Protein AF-A0A2V9HWL9-F1 (afdb_monomer_lite)

pLDDT: mean 82.07, std 19.14, range [41.16, 98.31]

Structure (mmCIF, N/CA/C/O backbone):
data_AF-A0A2V9HWL9-F1
#
_entry.id   AF-A0A2V9HWL9-F1
#
loop_
_atom_site.group_PDB
_atom_site.id
_atom_site.type_symbol
_atom_site.label_atom_id
_atom_site.label_alt_id
_atom_site.label_comp_id
_atom_site.label_asym_id
_atom_site.label_entity_id
_atom_site.label_seq_id
_atom_site.pdbx_PDB_ins_code
_atom_site.Cartn_x
_atom_site.Cartn_y
_atom_site.Cartn_z
_atom_site.occupancy
_atom_site.B_iso_or_equiv
_atom_site.auth_seq_id
_atom_site.auth_comp_id
_atom_site.auth_asym_id
_atom_site.auth_atom_id
_atom_site.pdbx_PDB_model_num
ATOM 1 N N . MET A 1 1 ? -51.852 -55.877 -76.125 1.00 41.16 1 MET A N 1
ATOM 2 C CA . MET A 1 1 ? -50.555 -55.723 -76.832 1.00 41.16 1 MET A CA 1
ATOM 3 C C . MET A 1 1 ? -49.649 -54.773 -76.054 1.00 41.16 1 MET A C 1
ATOM 5 O O . MET A 1 1 ? -50.138 -54.066 -75.185 1.00 41.16 1 MET A O 1
ATOM 9 N N . VAL A 1 2 ? -48.338 -54.823 -76.304 1.00 50.97 2 VAL A N 1
ATOM 10 C CA . VAL A 1 2 ? -47.277 -54.254 -75.446 1.00 50.97 2 VAL A CA 1
ATOM 11 C C . VAL A 1 2 ? -46.822 -52.860 -75.900 1.00 50.97 2 VAL A C 1
ATOM 13 O O . VAL A 1 2 ? -46.616 -52.673 -77.095 1.00 50.97 2 VAL A O 1
ATOM 16 N N . LYS A 1 3 ? -46.582 -51.952 -74.933 1.00 47.06 3 LYS A N 1
ATOM 17 C CA . LYS A 1 3 ? -45.489 -50.938 -74.809 1.00 47.06 3 LYS A CA 1
ATOM 18 C C . LYS A 1 3 ? -45.921 -49.930 -73.724 1.00 47.06 3 LYS A C 1
ATOM 20 O O . LYS A 1 3 ? -46.970 -49.325 -73.867 1.00 47.06 3 LYS A O 1
ATOM 25 N N . ARG A 1 4 ? -45.298 -49.815 -72.542 1.00 66.00 4 ARG A N 1
ATOM 26 C CA . ARG A 1 4 ? -43.910 -49.402 -72.217 1.00 66.00 4 ARG A CA 1
ATOM 27 C C . ARG A 1 4 ? -43.494 -48.061 -72.842 1.00 66.00 4 ARG A C 1
ATOM 29 O O . ARG A 1 4 ? -42.699 -48.047 -73.772 1.00 66.00 4 ARG A O 1
ATOM 36 N N . ILE A 1 5 ? -43.990 -46.975 -72.244 1.00 57.91 5 ILE A N 1
ATOM 37 C CA . ILE A 1 5 ? -43.344 -45.659 -72.074 1.00 57.91 5 ILE A CA 1
ATOM 38 C C . ILE A 1 5 ? -43.726 -45.198 -70.639 1.00 57.91 5 ILE A C 1
ATOM 40 O O . ILE A 1 5 ? -44.846 -45.461 -70.217 1.00 57.91 5 ILE A O 1
ATOM 44 N N . GLY A 1 6 ? -42.870 -44.586 -69.810 1.00 48.38 6 GLY A N 1
ATOM 45 C CA . GLY A 1 6 ? -41.439 -44.356 -70.031 1.00 48.38 6 GLY A CA 1
ATOM 46 C C . GLY A 1 6 ? -40.679 -43.540 -68.972 1.00 48.38 6 GLY A C 1
ATOM 47 O O . GLY A 1 6 ? -39.908 -42.688 -69.375 1.00 48.38 6 GLY A O 1
ATOM 48 N N . TRP A 1 7 ? -40.826 -43.809 -67.662 1.00 54.97 7 TRP A N 1
ATOM 49 C CA . TRP A 1 7 ? -39.701 -43.701 -66.699 1.00 54.97 7 TRP A CA 1
ATOM 50 C C . TRP A 1 7 ? -38.892 -42.369 -66.618 1.00 54.97 7 TRP A C 1
ATOM 52 O O . TRP A 1 7 ? -37.709 -42.405 -66.292 1.00 54.97 7 TRP A O 1
ATOM 62 N N . ILE A 1 8 ? -39.483 -41.183 -66.842 1.00 53.03 8 ILE A N 1
ATOM 63 C CA . ILE A 1 8 ? -38.777 -39.887 -66.670 1.00 53.03 8 ILE A CA 1
ATOM 64 C C . ILE A 1 8 ? -39.676 -38.820 -66.010 1.00 53.03 8 ILE A C 1
ATOM 66 O O . ILE A 1 8 ? -40.260 -37.988 -66.696 1.00 53.03 8 ILE A O 1
ATOM 70 N N . ALA A 1 9 ? -39.787 -38.829 -64.674 1.00 48.28 9 ALA A N 1
ATOM 71 C CA . ALA A 1 9 ? -40.398 -37.719 -63.908 1.00 48.28 9 ALA A CA 1
ATOM 72 C C . ALA A 1 9 ? -39.997 -37.631 -62.412 1.00 48.28 9 ALA A C 1
ATOM 74 O O . ALA A 1 9 ? -40.550 -36.812 -61.686 1.00 48.28 9 ALA A O 1
ATOM 75 N N . ALA A 1 10 ? -39.065 -38.459 -61.919 1.00 49.41 10 ALA A N 1
ATOM 76 C CA . ALA A 1 10 ? -38.833 -38.636 -60.473 1.00 49.41 10 ALA A CA 1
ATOM 77 C C . ALA A 1 10 ? -37.469 -38.131 -59.947 1.00 49.41 10 ALA A C 1
ATOM 79 O O . ALA A 1 10 ? -37.155 -38.355 -58.783 1.00 49.41 10 ALA A O 1
ATOM 80 N N . ALA A 1 11 ? -36.640 -37.487 -60.780 1.00 49.38 11 ALA A N 1
ATOM 81 C CA . ALA A 1 11 ? -35.199 -37.341 -60.512 1.00 49.38 11 ALA A CA 1
ATOM 82 C C . ALA A 1 11 ? -34.635 -35.903 -60.604 1.00 49.38 11 ALA A C 1
ATOM 84 O O . ALA A 1 11 ? -33.447 -35.740 -60.865 1.00 49.38 11 ALA A O 1
ATOM 85 N N . VAL A 1 12 ? -35.457 -34.857 -60.423 1.00 48.25 12 VAL A N 1
ATOM 86 C CA . VAL A 1 12 ? -34.994 -33.449 -60.551 1.00 48.25 12 VAL A CA 1
ATOM 87 C C . VAL A 1 12 ? -35.329 -32.556 -59.340 1.00 48.25 12 VAL A C 1
ATOM 89 O O . VAL A 1 12 ? -34.658 -31.553 -59.127 1.00 48.25 12 VAL A O 1
ATOM 92 N N . ILE A 1 13 ? -36.307 -32.911 -58.495 1.00 48.91 13 ILE A N 1
ATOM 93 C CA . ILE A 1 13 ? -36.818 -32.007 -57.435 1.00 48.91 13 ILE A CA 1
ATOM 94 C C . ILE A 1 13 ? -36.212 -32.293 -56.038 1.00 48.91 13 ILE A C 1
ATOM 96 O O . ILE A 1 13 ? -36.382 -31.508 -55.111 1.00 48.91 13 ILE A O 1
ATOM 100 N N . THR A 1 14 ? -35.431 -33.365 -55.865 1.00 46.12 14 THR A N 1
ATOM 101 C CA . THR A 1 14 ? -34.858 -33.763 -54.558 1.00 46.12 14 THR A CA 1
ATOM 102 C C . THR A 1 14 ? -33.382 -33.392 -54.345 1.00 46.12 14 THR A C 1
ATOM 104 O O . THR A 1 14 ? -32.836 -33.707 -53.291 1.00 46.12 14 THR A O 1
ATOM 107 N N . SER A 1 15 ? -32.734 -32.698 -55.291 1.00 46.53 15 SER A N 1
ATOM 108 C CA . SER A 1 15 ? -31.275 -32.445 -55.264 1.00 46.53 15 SER A CA 1
ATOM 109 C C . SER A 1 15 ? -30.852 -30.984 -55.042 1.00 46.53 15 SER A C 1
ATOM 111 O O . SER A 1 15 ? -29.694 -30.648 -55.275 1.00 46.53 15 SER A O 1
ATOM 113 N N . THR A 1 16 ? -31.742 -30.104 -54.567 1.00 46.56 16 THR A N 1
ATOM 114 C CA . THR A 1 16 ? -31.392 -28.704 -54.226 1.00 46.56 16 THR A CA 1
ATOM 115 C C . THR A 1 16 ? -31.553 -28.348 -52.745 1.00 46.56 16 THR A C 1
ATOM 117 O O . THR A 1 16 ? -30.876 -27.436 -52.277 1.00 46.56 16 THR A O 1
ATOM 120 N N . LEU A 1 17 ? -32.366 -29.078 -51.967 1.00 47.41 17 LEU A N 1
ATOM 121 C CA . LEU A 1 17 ? -32.589 -28.762 -50.544 1.00 47.41 17 LEU A CA 1
ATOM 122 C C . LEU A 1 17 ? -31.534 -29.340 -49.581 1.00 47.41 17 LEU A C 1
ATOM 124 O O . LEU A 1 17 ? -31.353 -28.810 -48.489 1.00 47.41 17 LEU A O 1
ATOM 128 N N . ALA A 1 18 ? -30.815 -30.399 -49.968 1.00 48.62 18 ALA A N 1
ATOM 129 C CA . ALA A 1 18 ? -29.835 -31.055 -49.093 1.00 48.62 18 ALA A CA 1
ATOM 130 C C . ALA A 1 18 ? -28.492 -30.301 -48.980 1.00 48.62 18 ALA A C 1
ATOM 132 O O . ALA A 1 18 ? -27.782 -30.455 -47.990 1.00 48.62 18 ALA A O 1
ATOM 133 N N . ALA A 1 19 ? -28.143 -29.470 -49.970 1.00 48.09 19 ALA A N 1
ATOM 134 C CA . ALA A 1 19 ? -26.859 -28.763 -50.008 1.00 48.09 19 ALA A CA 1
ATOM 135 C C . ALA A 1 19 ? -26.808 -27.518 -49.098 1.00 48.09 19 ALA A C 1
ATOM 137 O O . ALA A 1 19 ? -25.735 -27.135 -48.639 1.00 48.09 19 ALA A O 1
ATOM 138 N N . PHE A 1 20 ? -27.956 -26.897 -48.801 1.00 49.22 20 PHE A N 1
ATOM 139 C CA . PHE A 1 20 ? -28.003 -25.657 -48.015 1.00 49.22 20 PHE A CA 1
ATOM 140 C C . PHE A 1 20 ? -27.986 -25.865 -46.493 1.00 49.22 20 PHE A C 1
ATOM 142 O O . PHE A 1 20 ? -27.597 -24.947 -45.774 1.00 49.22 20 PHE A O 1
ATOM 149 N N . LEU A 1 21 ? -28.330 -27.056 -45.979 1.00 48.72 21 LEU A N 1
ATOM 150 C CA . LEU A 1 21 ? -28.322 -27.308 -44.528 1.00 48.72 21 LEU A CA 1
ATOM 151 C C . LEU A 1 21 ? -26.929 -27.560 -43.922 1.00 48.72 21 LEU A C 1
ATOM 153 O O . LEU A 1 21 ? -26.799 -27.524 -42.702 1.00 48.72 21 LEU A O 1
ATOM 157 N N . PHE A 1 22 ? -25.886 -27.775 -44.733 1.00 47.69 22 PHE A N 1
ATOM 158 C CA . PHE A 1 22 ? -24.525 -28.013 -44.228 1.00 47.69 22 PHE A CA 1
ATOM 159 C C . PHE A 1 22 ? -23.611 -26.776 -44.229 1.00 47.69 22 PHE A C 1
ATOM 161 O O . PHE A 1 22 ? -22.605 -26.778 -43.522 1.00 47.69 22 PHE A O 1
ATOM 168 N N . LEU A 1 23 ? -23.960 -25.689 -44.933 1.00 49.94 23 LEU A N 1
ATOM 169 C CA . LEU A 1 23 ? -23.121 -24.478 -44.970 1.00 49.94 23 LEU A CA 1
ATOM 170 C C . LEU A 1 23 ? -23.252 -23.567 -43.733 1.00 49.94 23 LEU A C 1
ATOM 172 O O . LEU A 1 23 ? -22.433 -22.669 -43.556 1.00 49.94 23 LEU A O 1
ATOM 176 N N . ALA A 1 24 ? -24.243 -23.790 -42.863 1.00 51.84 24 ALA A N 1
ATOM 177 C CA . ALA A 1 24 ? -24.460 -22.972 -41.663 1.00 51.84 24 ALA A CA 1
ATOM 178 C C . ALA A 1 24 ? -23.685 -23.456 -40.417 1.00 51.84 24 ALA A C 1
ATOM 180 O O . ALA A 1 24 ? -23.522 -22.697 -39.465 1.00 51.84 24 ALA A O 1
ATOM 181 N N . ALA A 1 25 ? -23.184 -24.698 -40.410 1.00 52.03 25 ALA A N 1
ATOM 182 C CA . ALA A 1 25 ? -22.537 -25.303 -39.238 1.00 52.03 25 ALA A CA 1
ATOM 183 C C . ALA A 1 25 ? -21.033 -24.972 -39.096 1.00 52.03 25 ALA A C 1
ATOM 185 O O . ALA A 1 25 ? -20.429 -25.280 -38.073 1.00 52.03 25 ALA A O 1
ATOM 186 N N . GLY A 1 26 ? -20.412 -24.357 -40.111 1.00 50.19 26 GLY A N 1
ATOM 187 C CA . GLY A 1 26 ? -18.958 -24.140 -40.161 1.00 50.19 26 GLY A CA 1
ATOM 188 C C . GLY A 1 26 ? -18.429 -22.889 -39.446 1.00 50.19 26 GLY A C 1
ATOM 189 O O . GLY A 1 26 ? -17.216 -22.735 -39.344 1.00 50.19 26 GLY A O 1
ATOM 190 N N . LEU A 1 27 ? -19.296 -21.984 -38.975 1.00 53.88 27 LEU A N 1
ATOM 191 C CA . LEU A 1 27 ? -18.887 -20.660 -38.466 1.00 53.88 27 LEU A CA 1
ATOM 192 C C . LEU A 1 27 ? -18.857 -20.537 -36.932 1.00 53.88 27 LEU A C 1
ATOM 194 O O . LEU A 1 27 ? -18.285 -19.585 -36.405 1.00 53.88 27 LEU A O 1
ATOM 198 N N . THR A 1 28 ? -19.395 -21.504 -36.188 1.00 58.78 28 THR A N 1
ATOM 199 C CA . THR A 1 28 ? -19.353 -21.529 -34.714 1.00 58.78 28 THR A CA 1
ATOM 200 C C . THR A 1 28 ? -18.159 -22.345 -34.209 1.00 58.78 28 THR A C 1
ATOM 202 O O . THR A 1 28 ? -18.340 -23.356 -33.533 1.00 58.78 28 THR A O 1
ATOM 205 N N . GLY A 1 29 ? -16.936 -21.955 -34.594 1.00 56.22 29 GLY A N 1
ATOM 206 C CA . GLY A 1 29 ? -15.754 -22.823 -34.448 1.00 56.22 29 GLY A CA 1
ATOM 207 C C . GLY A 1 29 ? -14.419 -22.163 -34.096 1.00 56.22 29 GLY A C 1
ATOM 208 O O . GLY A 1 29 ? -13.459 -22.881 -33.835 1.00 56.22 29 GLY A O 1
ATOM 209 N N . GLN A 1 30 ? -14.327 -20.832 -34.030 1.00 56.53 30 GLN A N 1
ATOM 210 C CA . GLN A 1 30 ? -13.149 -20.158 -33.470 1.00 56.53 30 GLN A CA 1
ATOM 211 C C . GLN A 1 30 ? -13.480 -19.615 -32.082 1.00 56.53 30 GLN A C 1
ATOM 213 O O . GLN A 1 30 ? -13.753 -18.430 -31.899 1.00 56.53 30 GLN A O 1
ATOM 218 N N . GLN A 1 31 ? -13.409 -20.499 -31.082 1.00 59.69 31 GLN A N 1
ATOM 219 C CA . GLN A 1 31 ? -13.057 -20.048 -29.739 1.00 59.69 31 GLN A CA 1
ATOM 220 C C . GLN A 1 31 ? -11.702 -19.353 -29.860 1.00 59.69 31 GLN A C 1
ATOM 222 O O . GLN A 1 31 ? -10.688 -20.004 -30.114 1.00 59.69 31 GLN A O 1
ATOM 227 N N . ALA A 1 32 ? -11.689 -18.027 -29.722 1.00 53.97 32 ALA A N 1
ATOM 228 C CA . ALA A 1 32 ? -10.449 -17.300 -29.533 1.00 53.97 32 ALA A CA 1
ATOM 229 C C . ALA A 1 32 ? -9.793 -17.875 -28.276 1.00 53.97 32 ALA A C 1
ATOM 231 O O . ALA A 1 32 ? -10.314 -17.709 -27.172 1.00 53.97 32 ALA A O 1
ATOM 232 N N . ALA A 1 33 ? -8.694 -18.609 -28.452 1.00 55.12 33 ALA A N 1
ATOM 233 C CA . ALA A 1 33 ? -7.902 -19.066 -27.328 1.00 55.12 33 ALA A CA 1
ATOM 234 C C . ALA A 1 33 ? -7.482 -17.817 -26.550 1.00 55.12 33 ALA A C 1
ATOM 236 O O . ALA A 1 33 ? -6.789 -16.959 -27.104 1.00 55.12 33 ALA A O 1
ATOM 237 N N . SER A 1 34 ? -7.931 -17.694 -25.295 1.00 54.59 34 SER A N 1
ATOM 238 C CA . SER A 1 34 ? -7.447 -16.636 -24.411 1.00 54.59 34 SER A CA 1
ATOM 239 C C . SER A 1 34 ? -5.922 -16.649 -24.464 1.00 54.59 34 SER A C 1
ATOM 241 O O . SER A 1 34 ? -5.355 -17.736 -24.302 1.00 54.59 34 SER A O 1
ATOM 243 N N . PRO A 1 35 ? -5.253 -15.501 -24.689 1.00 58.69 35 PRO A N 1
ATOM 244 C CA . PRO A 1 35 ? -3.804 -15.435 -24.641 1.00 58.69 35 PRO A CA 1
ATOM 245 C C . PRO A 1 35 ? -3.344 -16.010 -23.305 1.00 58.69 35 PRO A C 1
ATOM 247 O O . PRO A 1 35 ? -3.585 -15.423 -22.249 1.00 58.69 35 PRO A O 1
ATOM 250 N N . GLN A 1 36 ? -2.756 -17.205 -23.338 1.00 51.97 36 GLN A N 1
ATOM 251 C CA . GLN A 1 36 ? -2.212 -17.810 -22.136 1.00 51.97 36 GLN A CA 1
ATOM 252 C C . GLN A 1 36 ? -1.029 -16.941 -21.738 1.00 51.97 36 GLN A C 1
ATOM 254 O O . GLN A 1 36 ? -0.037 -16.883 -22.467 1.00 51.97 36 GLN A O 1
ATOM 259 N N . ALA A 1 37 ? -1.165 -16.231 -20.615 1.00 57.62 37 ALA A N 1
ATOM 260 C CA . ALA A 1 37 ? -0.069 -15.461 -20.053 1.00 57.62 37 ALA A CA 1
ATOM 261 C C . ALA A 1 37 ? 1.159 -16.386 -19.963 1.00 57.62 37 ALA A C 1
ATOM 263 O O . ALA A 1 37 ? 1.017 -17.525 -19.496 1.00 57.62 37 ALA A O 1
ATOM 264 N N . PRO A 1 38 ? 2.331 -15.961 -20.469 1.00 55.72 38 PRO A N 1
ATOM 265 C CA . PRO A 1 38 ? 3.502 -16.822 -20.506 1.00 55.72 38 PRO A CA 1
ATOM 266 C C . PRO A 1 38 ? 3.806 -17.316 -19.094 1.00 55.72 38 PRO A C 1
ATOM 268 O O . PRO A 1 38 ? 3.708 -16.550 -18.134 1.00 55.72 38 PRO A O 1
ATOM 271 N N . LYS A 1 39 ? 4.165 -18.600 -18.971 1.00 58.12 39 LYS A N 1
ATOM 272 C CA . LYS A 1 39 ? 4.569 -19.196 -17.693 1.00 58.12 39 LYS A CA 1
ATOM 273 C C . LYS A 1 39 ? 5.732 -18.394 -17.113 1.00 58.12 39 LYS A C 1
ATOM 275 O O . LYS A 1 39 ? 6.865 -18.583 -17.535 1.00 58.12 39 LYS A O 1
ATOM 280 N N . GLN A 1 40 ? 5.398 -17.532 -16.157 1.00 61.41 40 GLN A N 1
ATOM 281 C CA . GLN A 1 40 ? 6.291 -16.857 -15.229 1.00 61.41 40 GLN A CA 1
ATOM 282 C C . GLN A 1 40 ? 7.515 -16.185 -15.878 1.00 61.41 40 GLN A C 1
ATOM 284 O O . GLN A 1 40 ? 8.602 -16.749 -15.970 1.00 61.41 40 GLN A O 1
ATOM 289 N N . MET A 1 41 ? 7.338 -14.923 -16.280 1.00 69.44 41 MET A N 1
ATOM 290 C CA . MET A 1 41 ? 8.391 -14.107 -16.904 1.00 69.44 41 MET A CA 1
ATOM 291 C C . MET A 1 41 ? 9.575 -13.791 -15.963 1.00 69.44 41 MET A C 1
ATOM 293 O O . MET A 1 41 ? 10.653 -13.442 -16.439 1.00 69.44 41 MET A O 1
ATOM 297 N N . VAL A 1 42 ? 9.397 -13.943 -14.645 1.00 69.94 42 VAL A N 1
ATOM 298 C CA . VAL A 1 42 ? 10.444 -13.800 -13.620 1.00 69.94 42 VAL A CA 1
ATOM 299 C C . VAL A 1 42 ? 10.485 -15.077 -12.769 1.00 69.94 42 VAL A C 1
ATOM 301 O O . VAL A 1 42 ? 9.507 -15.336 -12.067 1.00 69.94 42 VAL A O 1
ATOM 304 N N . PRO A 1 43 ? 11.567 -15.883 -12.809 1.00 75.38 43 PRO A N 1
ATOM 305 C CA . PRO A 1 43 ? 11.674 -17.115 -12.024 1.00 75.38 43 PRO A CA 1
ATOM 306 C C . PRO A 1 43 ? 11.443 -16.900 -10.524 1.00 75.38 43 PRO A C 1
ATOM 308 O O . PRO A 1 43 ? 11.805 -15.851 -9.986 1.00 75.38 43 PRO A O 1
ATOM 311 N N . ASP A 1 44 ? 10.884 -17.908 -9.851 1.00 75.12 44 ASP A N 1
ATOM 312 C CA . ASP A 1 44 ? 10.701 -17.889 -8.398 1.00 75.12 44 ASP A CA 1
ATOM 313 C C . ASP A 1 44 ? 12.024 -17.632 -7.672 1.00 75.12 44 ASP A C 1
ATOM 315 O O . ASP A 1 44 ? 13.089 -18.099 -8.083 1.00 75.12 44 ASP A O 1
ATOM 319 N N . ASN A 1 45 ? 11.951 -16.924 -6.544 1.00 73.19 45 ASN A N 1
ATOM 320 C CA . ASN A 1 45 ? 13.089 -16.810 -5.643 1.00 73.19 45 ASN A CA 1
ATOM 321 C C . ASN A 1 45 ? 13.326 -18.181 -4.978 1.00 73.19 45 ASN A C 1
ATOM 323 O O . ASN A 1 4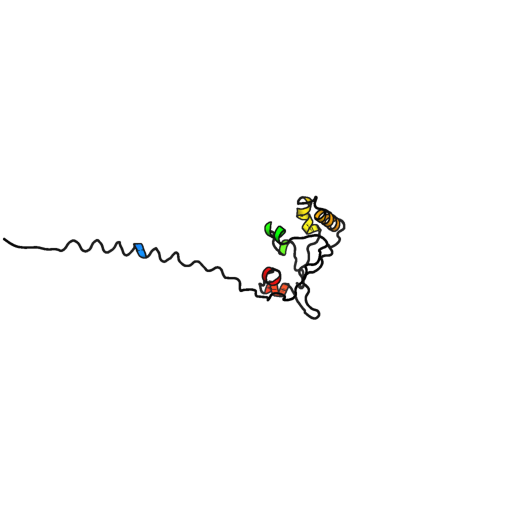5 ? 12.477 -18.602 -4.193 1.00 73.19 45 ASN A O 1
ATOM 327 N N . PRO A 1 46 ? 14.456 -18.871 -5.229 1.00 75.50 46 PRO A N 1
ATOM 328 C CA . PRO A 1 46 ? 14.698 -20.214 -4.696 1.00 75.50 46 PRO A CA 1
ATOM 329 C C . PRO A 1 46 ? 15.033 -20.218 -3.197 1.00 75.50 46 PRO A C 1
ATOM 331 O O . PRO A 1 46 ? 15.229 -21.276 -2.607 1.00 75.50 46 PRO A O 1
ATOM 334 N N . SER A 1 47 ? 15.158 -19.041 -2.583 1.00 76.00 47 SER A N 1
ATOM 335 C CA . SER A 1 47 ? 15.408 -18.898 -1.152 1.00 76.00 47 SER A CA 1
ATOM 336 C C . SER A 1 47 ? 14.094 -18.996 -0.377 1.00 76.00 47 SER A C 1
ATOM 338 O O . SER A 1 47 ? 13.190 -18.187 -0.593 1.00 76.00 47 SER A O 1
ATOM 340 N N . GLU A 1 48 ? 14.002 -19.930 0.567 1.00 74.75 48 GLU A N 1
ATOM 341 C CA . GLU A 1 48 ? 12.883 -19.970 1.509 1.00 74.75 48 GLU A CA 1
ATOM 342 C C . GLU A 1 48 ? 12.955 -18.779 2.477 1.00 74.75 48 GLU A C 1
ATOM 344 O O . GLU A 1 48 ? 13.940 -18.602 3.195 1.00 74.75 48 GLU A O 1
ATOM 349 N N . HIS A 1 49 ? 11.893 -17.968 2.521 1.00 74.00 49 HIS A N 1
ATOM 350 C CA . HIS A 1 49 ? 11.766 -16.844 3.452 1.00 74.00 49 HIS A CA 1
ATOM 351 C C . HIS A 1 49 ? 10.522 -17.013 4.318 1.00 74.00 49 HIS A C 1
ATOM 353 O O . HIS A 1 49 ? 9.397 -16.904 3.827 1.00 74.00 49 HIS A O 1
ATOM 359 N N . THR A 1 50 ? 10.705 -17.206 5.624 1.00 82.56 50 THR A N 1
ATOM 360 C CA . THR A 1 50 ? 9.594 -17.132 6.581 1.00 82.56 50 THR A CA 1
ATOM 361 C C . THR A 1 50 ? 9.021 -15.708 6.584 1.00 82.56 50 THR A C 1
ATOM 363 O O . THR A 1 50 ? 9.776 -14.764 6.835 1.00 82.56 50 THR A O 1
ATOM 366 N N . PRO A 1 51 ? 7.709 -15.505 6.344 1.00 84.12 51 PRO A N 1
ATOM 367 C CA . PRO A 1 51 ? 7.123 -14.169 6.327 1.00 84.12 51 PRO A CA 1
ATOM 368 C C . PRO A 1 51 ? 7.329 -13.437 7.667 1.00 84.12 51 PRO A C 1
ATOM 370 O O . PRO A 1 51 ? 6.973 -13.982 8.716 1.00 84.12 51 PRO A O 1
ATOM 373 N N . PRO A 1 52 ? 7.868 -12.203 7.673 1.00 90.88 52 PRO A N 1
ATOM 374 C CA . PRO A 1 52 ? 8.101 -11.467 8.908 1.00 90.88 52 PRO A CA 1
ATOM 375 C C . PRO A 1 52 ? 6.782 -11.041 9.564 1.00 90.88 52 PRO A C 1
ATOM 377 O O . PRO A 1 52 ? 5.835 -10.621 8.891 1.00 90.88 52 PRO A O 1
ATOM 380 N N . ALA A 1 53 ? 6.740 -11.091 10.896 1.00 93.56 53 ALA A N 1
ATOM 381 C CA . ALA A 1 53 ? 5.595 -10.635 11.677 1.00 93.56 53 ALA A CA 1
ATOM 382 C C . ALA A 1 53 ? 5.393 -9.117 11.517 1.00 93.56 53 ALA A C 1
ATOM 384 O O . ALA A 1 53 ? 6.219 -8.317 11.951 1.00 93.56 53 ALA A O 1
ATOM 385 N N . GLN A 1 54 ? 4.287 -8.712 10.892 1.00 96.38 54 GLN A N 1
ATOM 386 C CA . GLN A 1 54 ? 4.004 -7.302 10.616 1.00 96.38 54 GLN A CA 1
ATOM 387 C C . GLN A 1 54 ? 3.447 -6.557 11.844 1.00 96.38 54 GLN A C 1
ATOM 389 O O . GLN A 1 54 ? 2.739 -7.162 12.654 1.00 96.38 54 GLN A O 1
ATOM 394 N N . PRO A 1 55 ? 3.663 -5.228 11.969 1.00 96.12 55 PRO A N 1
ATOM 395 C CA . PRO A 1 55 ? 3.138 -4.438 13.090 1.00 96.12 55 PRO A CA 1
ATOM 396 C C . PRO A 1 55 ? 1.610 -4.468 13.204 1.00 96.12 55 PRO A C 1
ATOM 398 O O . PRO A 1 55 ? 1.070 -4.307 14.303 1.00 96.12 55 PRO A O 1
ATOM 401 N N . ILE A 1 56 ? 0.927 -4.638 12.070 1.00 96.88 56 ILE A N 1
ATOM 402 C CA . ILE A 1 56 ? -0.517 -4.819 11.929 1.00 96.88 56 ILE A CA 1
ATOM 403 C C . ILE A 1 56 ? -0.722 -5.966 10.926 1.00 96.88 56 ILE A C 1
ATOM 405 O O . ILE A 1 56 ? -0.133 -5.918 9.846 1.00 96.88 56 ILE A O 1
ATOM 409 N N . PRO A 1 57 ? -1.540 -6.991 11.224 1.00 95.25 57 PRO A N 1
ATOM 410 C CA . PRO A 1 57 ? -1.842 -8.039 10.256 1.00 95.25 57 PRO A CA 1
ATOM 411 C C . PRO A 1 57 ? -2.661 -7.468 9.091 1.00 95.25 57 PRO A C 1
ATOM 413 O O . PRO A 1 57 ? -3.747 -6.921 9.291 1.00 95.25 57 PRO A O 1
ATOM 416 N N . TYR A 1 58 ? -2.149 -7.627 7.871 1.00 96.06 58 TYR A N 1
ATOM 417 C CA . TYR A 1 58 ? -2.776 -7.170 6.631 1.00 96.06 58 TYR A CA 1
ATOM 418 C C . TYR A 1 58 ? -2.934 -8.334 5.642 1.00 96.06 58 TYR A C 1
ATOM 420 O O . TYR A 1 58 ? -2.156 -9.285 5.657 1.00 96.06 58 TYR A O 1
ATOM 428 N N . SER A 1 59 ? -3.952 -8.274 4.781 1.00 95.75 59 SER A N 1
ATOM 429 C CA . SER A 1 59 ? -4.247 -9.319 3.794 1.00 95.75 59 SER A CA 1
ATOM 430 C C . SER A 1 59 ? -4.610 -8.697 2.450 1.00 95.75 59 SER A C 1
ATOM 432 O O . SER A 1 59 ? -5.733 -8.218 2.285 1.00 95.75 59 SER A O 1
ATOM 434 N N . HIS A 1 60 ? -3.690 -8.746 1.479 1.00 96.25 60 HIS A N 1
ATOM 435 C CA . HIS A 1 60 ? -3.960 -8.336 0.094 1.00 96.25 60 HIS A CA 1
ATOM 436 C C . HIS A 1 60 ? -5.193 -9.070 -0.452 1.00 96.25 60 HIS A C 1
ATOM 438 O O . HIS A 1 60 ? -6.164 -8.427 -0.836 1.00 96.25 60 HIS A O 1
ATOM 444 N N . LYS A 1 61 ? -5.231 -10.407 -0.331 1.00 96.12 61 LYS A N 1
ATOM 445 C CA . LYS A 1 61 ? -6.357 -11.260 -0.759 1.00 96.12 61 LYS A CA 1
ATOM 446 C C . LYS A 1 61 ? -7.727 -10.752 -0.292 1.00 96.12 61 LYS A C 1
ATOM 448 O O . LYS A 1 61 ? -8.675 -10.774 -1.072 1.00 96.12 61 LYS A O 1
ATOM 453 N N . LYS A 1 62 ? -7.854 -10.281 0.957 1.00 97.00 62 LYS A N 1
ATOM 454 C CA . LYS A 1 62 ? -9.138 -9.779 1.474 1.00 97.00 62 LYS A CA 1
ATOM 455 C C . LYS A 1 62 ? -9.515 -8.404 0.912 1.00 97.00 62 LYS A C 1
ATOM 457 O O . LYS A 1 62 ? -10.702 -8.171 0.714 1.00 97.00 62 LYS A O 1
ATOM 462 N N . HIS A 1 63 ? -8.549 -7.532 0.635 1.00 97.25 63 HIS A N 1
ATOM 463 C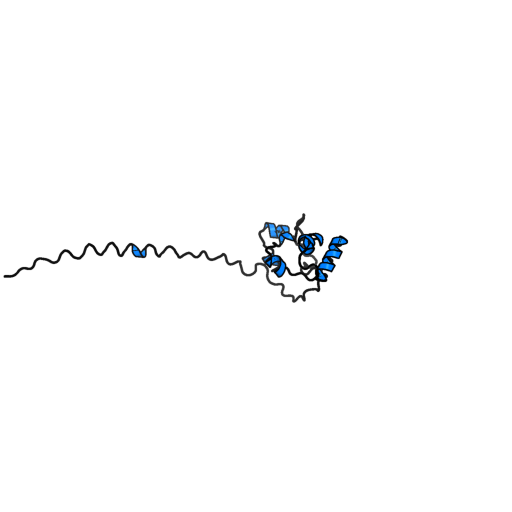 CA . HIS A 1 63 ? -8.802 -6.197 0.081 1.00 97.25 63 HIS A CA 1
ATOM 464 C C . HIS A 1 63 ? -9.063 -6.249 -1.430 1.00 97.25 63 HIS A C 1
ATOM 466 O O . HIS A 1 63 ? -10.053 -5.688 -1.887 1.00 97.25 63 HIS A O 1
ATOM 472 N N . LEU A 1 64 ? -8.277 -7.030 -2.177 1.00 96.88 64 LEU A N 1
ATOM 473 C CA . LEU A 1 64 ? -8.496 -7.276 -3.608 1.00 96.88 64 LEU A CA 1
ATOM 474 C C . LEU A 1 64 ? -9.863 -7.944 -3.863 1.00 96.88 64 LEU A C 1
ATOM 476 O O . LEU A 1 64 ? -10.580 -7.560 -4.780 1.00 96.88 64 LEU A O 1
ATOM 480 N N . SER A 1 65 ? -10.312 -8.861 -2.988 1.00 97.00 65 SER A N 1
ATOM 481 C CA . SER A 1 65 ? -11.660 -9.464 -3.085 1.00 97.00 65 SER A CA 1
ATOM 482 C C . SER A 1 65 ? -12.834 -8.497 -2.851 1.00 97.00 65 SER A C 1
ATOM 484 O O . SER A 1 65 ? -13.986 -8.902 -2.984 1.00 97.00 65 SER A O 1
ATOM 486 N N . LEU A 1 66 ? -12.561 -7.243 -2.470 1.00 96.75 66 LEU A N 1
ATOM 487 C CA . LEU A 1 66 ? -13.553 -6.168 -2.358 1.00 96.75 66 LEU A CA 1
ATOM 488 C C . LEU A 1 66 ? -13.542 -5.231 -3.582 1.00 96.75 66 LEU A C 1
ATOM 490 O O . LEU A 1 66 ? -14.260 -4.236 -3.573 1.00 96.75 66 LEU A O 1
ATOM 494 N N . GLY A 1 67 ? -12.754 -5.543 -4.620 1.00 96.38 67 GLY A N 1
ATOM 495 C CA . GLY A 1 67 ? -12.656 -4.746 -5.848 1.00 96.38 67 GLY A CA 1
ATOM 496 C C . GLY A 1 67 ? -11.689 -3.561 -5.768 1.00 96.38 67 GLY A C 1
ATOM 497 O O . GLY A 1 67 ? -11.856 -2.612 -6.524 1.00 96.38 67 GLY A O 1
ATOM 498 N N . LEU A 1 68 ? -10.718 -3.594 -4.848 1.00 97.19 68 LEU A N 1
ATOM 499 C CA . LEU A 1 68 ? -9.620 -2.621 -4.801 1.00 97.19 68 LEU A CA 1
ATOM 500 C C . LEU A 1 68 ? -8.475 -3.053 -5.724 1.00 97.19 68 LEU A C 1
ATOM 502 O O . LEU A 1 68 ? -8.112 -4.230 -5.738 1.00 97.19 68 LEU A O 1
ATOM 506 N N . ASP A 1 69 ? -7.867 -2.090 -6.412 1.00 96.12 69 ASP A N 1
ATOM 507 C CA . ASP A 1 69 ? -6.683 -2.269 -7.254 1.00 96.12 69 ASP A CA 1
ATOM 508 C C . ASP A 1 69 ? -5.384 -2.022 -6.463 1.00 96.12 69 ASP A C 1
ATOM 510 O O . ASP A 1 69 ? -5.337 -1.243 -5.507 1.00 96.12 69 ASP A O 1
ATOM 514 N N . CYS A 1 70 ? -4.264 -2.581 -6.934 1.00 95.44 70 CYS A N 1
ATOM 515 C CA . CYS A 1 70 ? -2.925 -2.356 -6.365 1.00 95.44 70 CYS A CA 1
ATOM 516 C C . CYS A 1 70 ? -2.580 -0.855 -6.201 1.00 95.44 70 CYS A C 1
ATOM 518 O O . CYS A 1 70 ? -2.003 -0.441 -5.190 1.00 95.44 70 CYS A O 1
ATOM 520 N N . LYS A 1 71 ? -2.991 -0.031 -7.175 1.00 94.19 71 LYS A N 1
ATOM 521 C CA . LYS A 1 71 ? -2.769 1.427 -7.230 1.00 94.19 71 LYS A CA 1
ATOM 522 C C . LYS A 1 71 ? -3.598 2.238 -6.221 1.00 94.19 71 LYS A C 1
ATOM 524 O O . LYS A 1 71 ? -3.269 3.392 -5.957 1.00 94.19 71 LYS A O 1
ATOM 529 N N . ASP A 1 72 ? -4.649 1.661 -5.634 1.00 96.12 72 ASP A N 1
ATOM 530 C CA . ASP A 1 72 ? -5.498 2.375 -4.669 1.00 96.12 72 ASP A CA 1
ATOM 531 C C . ASP A 1 72 ? -4.769 2.604 -3.338 1.00 96.12 72 ASP A C 1
ATOM 533 O O . ASP A 1 72 ? -5.056 3.569 -2.618 1.00 96.12 72 ASP A O 1
ATOM 537 N N . CYS A 1 73 ? -3.795 1.743 -3.029 1.00 96.44 73 CYS A N 1
ATOM 538 C CA . CYS A 1 73 ? -2.952 1.817 -1.839 1.00 96.44 73 CYS A CA 1
ATOM 539 C C . CYS A 1 73 ? -1.487 2.154 -2.153 1.00 96.44 73 CYS A C 1
ATOM 541 O O . CYS A 1 73 ? -0.875 2.900 -1.389 1.00 96.44 73 CYS A O 1
ATOM 543 N N . HIS A 1 74 ? -0.924 1.629 -3.245 1.00 96.06 74 HIS A N 1
ATOM 544 C CA . HIS A 1 74 ? 0.484 1.823 -3.593 1.00 96.06 74 HIS A CA 1
ATOM 545 C C . HIS A 1 74 ? 0.658 2.906 -4.658 1.00 96.06 74 HIS A C 1
ATOM 547 O O . HIS A 1 74 ? 0.131 2.790 -5.761 1.00 96.06 74 HIS A O 1
ATOM 553 N N . ALA A 1 75 ? 1.459 3.929 -4.355 1.00 95.75 75 ALA A N 1
ATOM 554 C CA . ALA A 1 75 ? 1.825 4.969 -5.313 1.00 95.75 75 ALA A CA 1
ATOM 555 C C . ALA A 1 75 ? 3.272 4.796 -5.793 1.00 95.75 75 ALA A C 1
ATOM 557 O O . ALA A 1 75 ? 4.134 4.333 -5.042 1.00 95.75 75 ALA A O 1
ATOM 558 N N . ASN A 1 76 ? 3.544 5.223 -7.027 1.00 96.25 76 ASN A N 1
ATOM 559 C CA . ASN A 1 76 ? 4.891 5.321 -7.583 1.00 96.25 76 ASN A CA 1
ATOM 560 C C . ASN A 1 76 ? 5.259 6.800 -7.806 1.00 96.25 76 ASN A C 1
ATOM 562 O O . ASN A 1 76 ? 5.135 7.292 -8.923 1.00 96.25 76 ASN A O 1
ATOM 566 N N . PRO A 1 77 ? 5.625 7.551 -6.752 1.00 95.44 77 PRO A N 1
ATOM 567 C CA . PRO A 1 77 ? 6.002 8.952 -6.902 1.00 95.44 77 PRO A CA 1
ATOM 568 C C . PRO A 1 77 ? 7.333 9.086 -7.652 1.00 95.44 77 PRO A C 1
ATOM 570 O O . PRO A 1 77 ? 8.198 8.207 -7.570 1.00 95.44 77 PRO A O 1
ATOM 573 N N . GLU A 1 78 ? 7.522 10.216 -8.335 1.00 94.06 78 GLU A N 1
ATOM 574 C CA . GLU A 1 78 ? 8.781 10.548 -9.009 1.00 94.06 78 GLU A CA 1
ATOM 575 C C . GLU A 1 78 ? 9.989 10.450 -8.052 1.00 94.06 78 GLU A C 1
ATOM 577 O O . GLU A 1 78 ? 9.886 10.858 -6.891 1.00 94.06 78 GLU A O 1
ATOM 582 N N . PRO A 1 79 ? 11.142 9.897 -8.490 1.00 94.19 79 PRO A N 1
ATOM 583 C CA . PRO A 1 79 ? 11.503 9.510 -9.863 1.00 94.19 79 PRO A CA 1
ATOM 584 C C . PRO A 1 79 ? 11.048 8.093 -10.285 1.00 94.19 79 PRO A C 1
ATOM 586 O O . PRO A 1 79 ? 11.617 7.497 -11.207 1.00 94.19 79 PRO A O 1
ATOM 589 N N . GLY A 1 80 ? 10.089 7.495 -9.568 1.00 94.75 80 GLY A N 1
ATOM 590 C CA . GLY A 1 80 ? 9.514 6.187 -9.890 1.00 94.75 80 GLY A CA 1
ATOM 591 C C . GLY A 1 80 ? 10.265 4.984 -9.310 1.00 94.75 80 GLY A C 1
ATOM 592 O O . GLY A 1 80 ? 9.889 3.834 -9.537 1.00 94.75 80 GLY A O 1
ATOM 593 N N . LYS A 1 81 ? 11.324 5.205 -8.519 1.00 94.25 81 LYS A N 1
ATOM 594 C CA . LYS A 1 81 ? 12.214 4.121 -8.067 1.00 94.25 81 LYS A CA 1
ATOM 595 C C . LYS A 1 81 ? 11.508 3.058 -7.209 1.00 94.25 81 LYS A C 1
ATOM 597 O O . LYS A 1 81 ? 11.793 1.872 -7.351 1.00 94.25 81 LYS A O 1
ATOM 602 N N . LEU A 1 82 ? 10.585 3.453 -6.333 1.00 92.81 82 LEU A N 1
ATOM 603 C CA . LEU A 1 82 ? 9.949 2.582 -5.335 1.00 92.81 82 LEU A CA 1
ATOM 604 C C . LEU A 1 82 ? 8.420 2.737 -5.349 1.00 92.81 82 LEU A C 1
ATOM 606 O O . LEU A 1 82 ? 7.924 3.845 -5.545 1.00 92.81 82 LEU A O 1
ATOM 610 N N . MET A 1 83 ? 7.683 1.657 -5.070 1.00 94.44 83 MET A N 1
ATOM 611 C CA . MET A 1 83 ? 6.305 1.773 -4.590 1.00 94.44 83 MET A CA 1
ATOM 612 C C . MET A 1 83 ? 6.329 2.172 -3.120 1.00 94.44 83 MET A C 1
ATOM 614 O O . MET A 1 83 ? 7.098 1.620 -2.321 1.00 94.44 83 MET A O 1
ATOM 618 N N . THR A 1 84 ? 5.469 3.113 -2.758 1.00 92.31 84 THR A N 1
ATOM 619 C CA . THR A 1 84 ? 5.233 3.487 -1.366 1.00 92.31 84 THR A CA 1
ATOM 620 C C . THR A 1 84 ? 4.304 2.491 -0.676 1.00 92.31 84 THR A C 1
ATOM 622 O O . THR A 1 84 ? 3.557 1.741 -1.311 1.00 92.31 84 THR A O 1
ATOM 625 N N . PHE A 1 85 ? 4.341 2.486 0.655 1.00 94.75 85 PHE A N 1
ATOM 626 C CA . PHE A 1 85 ? 3.260 1.925 1.460 1.00 94.75 85 PHE A CA 1
ATOM 627 C C . PHE A 1 85 ? 2.211 3.018 1.719 1.00 94.75 85 PHE A C 1
ATOM 629 O O . PHE A 1 85 ? 2.582 4.193 1.781 1.00 94.75 85 PHE A O 1
ATOM 636 N N . PRO A 1 86 ? 0.920 2.671 1.861 1.00 95.50 86 PRO A N 1
ATOM 637 C CA . PRO A 1 86 ? -0.115 3.648 2.167 1.00 95.50 86 PRO A CA 1
ATOM 638 C C . PRO A 1 86 ? 0.082 4.256 3.560 1.00 95.50 86 PRO A C 1
ATOM 640 O O . PRO A 1 86 ? 0.390 3.554 4.526 1.00 95.50 86 PRO A O 1
ATOM 643 N N . GLU A 1 87 ? -0.190 5.556 3.669 1.00 96.44 87 GLU A N 1
ATOM 644 C CA . GLU A 1 87 ? -0.363 6.229 4.956 1.00 96.44 87 GLU A CA 1
ATOM 645 C C . GLU A 1 87 ? -1.523 5.614 5.747 1.00 96.44 87 GLU A C 1
ATOM 647 O O . GLU A 1 87 ? -2.541 5.217 5.175 1.00 96.44 87 GLU A O 1
ATOM 652 N N . ALA A 1 88 ? -1.427 5.599 7.079 1.00 97.69 88 ALA A N 1
ATOM 653 C CA . ALA A 1 88 ? -2.468 5.016 7.935 1.00 97.69 88 ALA A CA 1
ATOM 654 C C . ALA A 1 88 ? -3.859 5.653 7.706 1.00 97.69 88 ALA A C 1
AT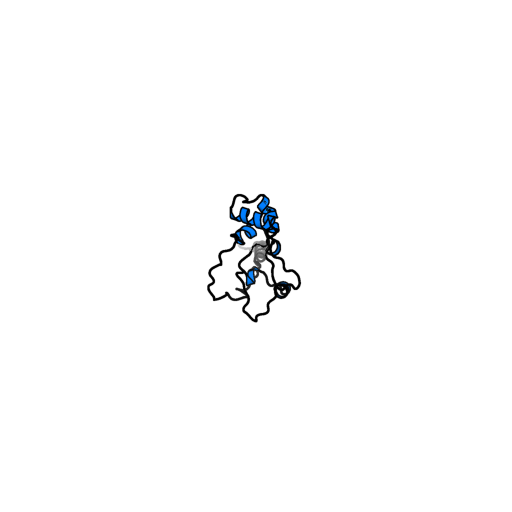OM 656 O O . ALA A 1 88 ? -4.886 4.980 7.817 1.00 97.69 88 ALA A O 1
ATOM 657 N N . SER A 1 89 ? -3.902 6.930 7.311 1.00 97.12 89 SER A N 1
ATOM 658 C CA . SER A 1 89 ? -5.123 7.655 6.939 1.00 97.12 89 SER A CA 1
ATOM 659 C C . SER A 1 89 ? -5.845 7.072 5.715 1.00 97.12 89 SER A C 1
ATOM 661 O O . SER A 1 89 ? -7.075 7.046 5.712 1.00 97.12 89 SER A O 1
ATOM 663 N N . LYS A 1 90 ? -5.123 6.540 4.713 1.00 97.50 90 LYS A N 1
ATOM 664 C CA . LYS A 1 90 ? -5.710 5.871 3.533 1.00 97.50 90 LYS A CA 1
ATOM 665 C C . LYS A 1 90 ? -6.524 4.650 3.960 1.00 97.50 90 LYS A C 1
ATOM 667 O O . LYS A 1 90 ? -7.649 4.474 3.503 1.00 97.50 90 LYS A O 1
ATOM 672 N N . CYS A 1 91 ? -5.997 3.850 4.886 1.00 97.56 91 CYS A N 1
ATOM 673 C CA . CYS A 1 91 ? -6.697 2.690 5.440 1.00 97.56 91 CYS A CA 1
ATOM 674 C C . CYS A 1 91 ? -7.939 3.108 6.251 1.00 97.56 91 CYS A C 1
ATOM 676 O O . CYS A 1 91 ? -8.980 2.446 6.210 1.00 97.56 91 CYS A O 1
ATOM 678 N N . MET A 1 92 ? -7.856 4.235 6.967 1.00 98.06 92 MET A N 1
ATOM 679 C CA . MET A 1 92 ? -8.970 4.752 7.763 1.00 98.06 92 MET A CA 1
ATOM 680 C C . MET A 1 92 ? -10.138 5.299 6.934 1.00 98.06 92 MET A C 1
ATOM 682 O O . MET A 1 92 ? -11.221 5.399 7.498 1.00 98.06 92 MET A O 1
ATOM 686 N N . LEU A 1 93 ? -10.000 5.548 5.622 1.00 97.12 93 LEU A N 1
ATOM 687 C CA . LEU A 1 93 ? -11.133 5.940 4.760 1.00 97.12 93 LEU A CA 1
ATOM 688 C C . LEU A 1 93 ? -12.322 4.965 4.861 1.00 97.12 93 LEU A C 1
ATOM 690 O O . LEU A 1 93 ? -13.471 5.396 4.836 1.00 97.12 93 LEU A O 1
ATOM 694 N N . CYS A 1 94 ? -12.046 3.669 5.045 1.00 97.69 94 CYS A N 1
ATOM 695 C CA . CYS A 1 94 ? -13.063 2.632 5.254 1.00 97.69 94 CYS A CA 1
ATOM 696 C C . CYS A 1 94 ? -13.080 2.105 6.702 1.00 97.69 94 CYS A C 1
ATOM 698 O O . CYS A 1 94 ? -14.135 1.771 7.245 1.00 97.69 94 CYS A O 1
ATOM 700 N N . HIS A 1 95 ? -11.925 2.044 7.372 1.00 97.81 95 HIS A N 1
ATOM 701 C CA . HIS A 1 95 ? -11.827 1.515 8.739 1.00 97.81 95 HIS A CA 1
ATOM 702 C C . HIS A 1 95 ? -12.342 2.462 9.845 1.00 97.81 95 HIS A C 1
ATOM 704 O O . HIS A 1 95 ? -12.374 2.087 11.018 1.00 97.81 95 HIS A O 1
ATOM 710 N N . VAL A 1 96 ? -12.858 3.649 9.494 1.00 96.81 96 VAL A N 1
ATOM 711 C CA . VAL A 1 96 ? -13.757 4.427 10.374 1.00 96.81 96 VAL A CA 1
ATOM 712 C C . VAL A 1 96 ? -15.144 3.797 10.561 1.00 96.81 96 VAL A C 1
ATOM 714 O O . VAL A 1 96 ? -15.878 4.242 11.440 1.00 96.81 96 VAL A O 1
ATOM 717 N N . THR A 1 97 ? -15.511 2.759 9.803 1.00 96.56 97 THR A N 1
ATOM 718 C CA . THR A 1 97 ? -16.765 1.998 9.997 1.00 96.56 97 THR A CA 1
ATOM 719 C C . THR A 1 97 ? -16.563 0.483 9.930 1.00 96.56 97 THR A C 1
ATOM 721 O O . THR A 1 97 ? -17.194 -0.252 10.686 1.00 96.56 97 THR A O 1
ATOM 724 N N . ILE A 1 98 ? -15.653 -0.013 9.088 1.00 96.31 98 ILE A N 1
ATOM 725 C CA . ILE A 1 98 ? -15.468 -1.453 8.861 1.00 96.31 98 ILE A CA 1
ATOM 726 C C . ILE A 1 98 ? -14.499 -2.071 9.880 1.00 96.31 98 ILE A C 1
ATOM 728 O O . ILE A 1 98 ? -13.342 -1.667 9.975 1.00 96.31 98 ILE A O 1
ATOM 732 N N . SER A 1 99 ? -14.924 -3.139 10.571 1.00 95.62 99 SER A N 1
ATOM 733 C CA . SER A 1 99 ? -14.086 -3.936 11.496 1.00 95.62 99 SER A CA 1
ATOM 734 C C . SER A 1 99 ? -13.425 -3.142 12.644 1.00 95.62 99 SER A C 1
ATOM 736 O O . SER A 1 99 ? -12.379 -3.566 13.139 1.00 95.62 99 SER A O 1
ATOM 738 N N . ARG A 1 100 ? -14.011 -2.014 13.076 1.00 95.25 100 ARG A N 1
ATOM 739 C CA . ARG A 1 100 ? -13.402 -1.087 14.056 1.00 95.25 100 ARG A CA 1
ATOM 740 C C . ARG A 1 100 ? -12.991 -1.747 15.371 1.00 95.25 100 ARG A C 1
ATOM 742 O O . ARG A 1 100 ? -11.970 -1.382 15.941 1.00 95.25 100 ARG A O 1
ATOM 749 N N . ASP A 1 101 ? -13.770 -2.725 15.822 1.00 96.50 101 ASP A N 1
ATOM 750 C CA . ASP A 1 101 ? -13.617 -3.360 17.137 1.00 96.50 101 ASP A CA 1
ATOM 751 C C . ASP A 1 101 ? -12.442 -4.349 17.196 1.00 96.50 101 ASP A C 1
ATOM 753 O O . ASP A 1 101 ? -12.086 -4.848 18.261 1.00 96.50 101 ASP A O 1
ATOM 757 N N . LYS A 1 102 ? -11.798 -4.636 16.056 1.00 98.00 102 LYS A N 1
ATOM 758 C CA . LYS A 1 102 ? -10.579 -5.449 16.026 1.00 98.00 102 LYS A CA 1
ATOM 759 C C . LYS A 1 102 ? -9.406 -4.647 16.579 1.00 98.00 102 LYS A C 1
ATOM 761 O O . LYS A 1 102 ? -9.095 -3.571 16.076 1.00 98.00 102 LYS A O 1
ATOM 766 N N . VAL A 1 103 ? -8.660 -5.247 17.506 1.00 97.56 103 VAL A N 1
ATOM 767 C CA . VAL A 1 103 ? -7.431 -4.679 18.099 1.00 97.56 103 VAL A CA 1
ATOM 768 C C . VAL A 1 103 ? -6.432 -4.190 17.034 1.00 97.56 103 VAL A C 1
ATOM 770 O O . VAL A 1 103 ? -5.802 -3.148 17.198 1.00 97.56 103 VAL A O 1
ATOM 773 N N . SER A 1 104 ? -6.322 -4.885 15.895 1.00 97.31 104 SER A N 1
ATOM 774 C CA . SER A 1 104 ? -5.475 -4.460 14.769 1.00 97.31 104 SER A CA 1
ATOM 775 C C . SER A 1 104 ? -5.933 -3.154 14.105 1.00 97.31 104 SER A C 1
ATOM 777 O O . SER A 1 104 ? -5.093 -2.364 13.678 1.00 97.31 104 SER A O 1
ATOM 779 N N . ILE A 1 105 ? -7.244 -2.903 14.047 1.00 98.31 105 ILE A N 1
ATOM 780 C CA . ILE A 1 105 ? -7.838 -1.680 13.490 1.00 98.31 105 ILE A CA 1
ATOM 781 C C . ILE A 1 105 ? -7.821 -0.538 14.514 1.00 98.31 105 ILE A C 1
ATOM 783 O O . ILE A 1 105 ? -7.589 0.609 14.144 1.00 98.31 105 ILE A O 1
ATOM 787 N N . GLN A 1 106 ? -7.947 -0.837 15.808 1.00 98.06 106 GLN A N 1
ATOM 788 C CA . GLN A 1 106 ? -7.694 0.141 16.872 1.00 98.06 106 GLN A CA 1
ATOM 789 C C . GLN A 1 106 ? -6.233 0.626 16.836 1.00 98.06 106 GLN A C 1
ATOM 791 O O . GLN A 1 106 ? -5.976 1.828 16.842 1.00 98.06 106 GLN A O 1
ATOM 796 N N . LYS A 1 107 ? -5.268 -0.293 16.679 1.00 97.88 107 LYS A N 1
ATOM 797 C CA . LYS A 1 107 ? -3.847 0.050 16.499 1.00 97.88 107 LYS A CA 1
ATOM 798 C C . LYS A 1 107 ? -3.603 0.883 15.231 1.00 97.88 107 LYS A C 1
ATOM 800 O O . LYS A 1 107 ? -2.852 1.853 15.280 1.00 97.88 107 LYS A O 1
ATOM 805 N N . LEU A 1 108 ? -4.259 0.548 14.115 1.00 98.25 108 LEU A N 1
ATOM 806 C CA . LEU A 1 108 ? -4.240 1.355 12.886 1.00 98.25 108 LEU A CA 1
ATOM 807 C C . LEU A 1 108 ? -4.750 2.787 13.128 1.00 98.25 108 LEU A C 1
ATOM 809 O O . LEU A 1 108 ? -4.137 3.745 12.656 1.00 98.25 108 LEU A O 1
ATOM 813 N N . ALA A 1 109 ? -5.849 2.933 13.873 1.00 98.12 109 ALA A N 1
ATOM 814 C CA . ALA A 1 109 ? -6.436 4.231 14.183 1.00 98.12 109 ALA A CA 1
ATOM 815 C C . ALA A 1 109 ? -5.493 5.114 15.019 1.00 98.12 109 ALA A C 1
ATOM 817 O O . ALA A 1 109 ? -5.417 6.314 14.762 1.00 98.12 109 ALA A O 1
ATOM 818 N N . GLU A 1 110 ? -4.720 4.545 15.952 1.00 98.06 110 GLU A N 1
ATOM 819 C CA . GLU A 1 110 ? -3.716 5.307 16.710 1.00 98.06 110 GLU A CA 1
ATOM 820 C C . GLU A 1 110 ? -2.522 5.756 15.846 1.00 98.06 110 GLU A C 1
ATOM 822 O O . GLU A 1 110 ? -2.079 6.898 15.992 1.00 98.06 110 GLU A O 1
ATOM 827 N N . TYR A 1 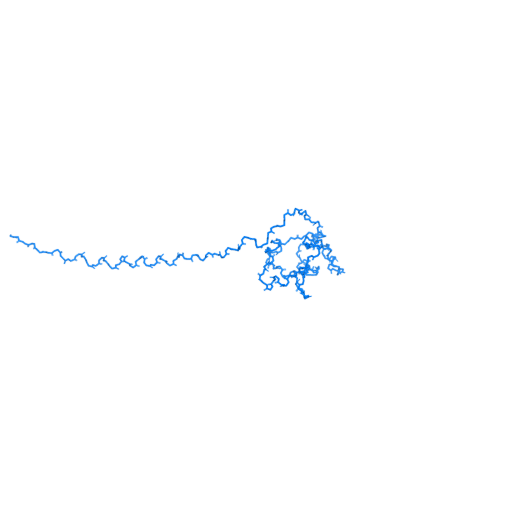111 ? -2.053 4.957 14.874 1.00 98.31 111 TYR A N 1
ATOM 828 C CA . TYR A 1 111 ? -1.075 5.438 13.876 1.00 98.31 111 TYR A CA 1
ATOM 829 C C . TYR A 1 111 ? -1.644 6.597 13.041 1.00 98.31 111 TYR A C 1
ATOM 831 O O . TYR A 1 111 ? -0.995 7.631 12.885 1.00 98.31 111 TYR A O 1
ATOM 839 N N . ALA A 1 112 ? -2.887 6.475 12.560 1.00 97.88 112 ALA A N 1
ATOM 840 C CA . ALA A 1 112 ? -3.541 7.526 11.778 1.00 97.88 112 ALA A CA 1
ATOM 841 C C . ALA A 1 112 ? -3.746 8.827 12.581 1.00 97.88 112 ALA A C 1
ATOM 843 O O . ALA A 1 112 ? -3.505 9.918 12.067 1.00 97.88 112 ALA A O 1
ATOM 844 N N . LYS A 1 113 ? -4.147 8.715 13.852 1.00 97.94 113 LYS A N 1
ATOM 845 C CA . LYS A 1 113 ? -4.371 9.836 14.778 1.00 97.94 113 LYS A CA 1
ATOM 846 C C . LYS A 1 113 ? -3.073 10.541 15.175 1.00 97.94 113 LYS A C 1
ATOM 848 O O . LYS A 1 113 ? -3.032 11.767 15.198 1.00 97.94 113 LYS A O 1
ATOM 853 N N . SER A 1 114 ? -2.014 9.779 15.453 1.00 97.69 114 SER A N 1
ATOM 854 C CA . SER A 1 114 ? -0.680 10.313 15.772 1.00 97.69 114 SER A CA 1
ATOM 855 C C . SER A 1 114 ? 0.101 10.801 14.545 1.00 97.69 114 SER A C 1
ATOM 857 O O . SER A 1 114 ? 1.141 11.435 14.706 1.00 97.69 114 SER A O 1
ATOM 859 N N . LYS A 1 115 ? -0.399 10.528 13.328 1.00 97.00 115 LYS A N 1
ATOM 860 C CA . LYS A 1 115 ? 0.283 10.762 12.041 1.00 97.00 115 LYS A CA 1
ATOM 861 C C . LYS A 1 115 ? 1.646 10.062 11.948 1.00 97.00 115 LYS A C 1
ATOM 863 O O . LYS A 1 115 ? 2.532 10.515 11.229 1.00 97.00 115 LYS A O 1
ATOM 868 N N . GLN A 1 116 ? 1.821 8.966 12.684 1.00 95.56 116 GLN A N 1
ATOM 869 C CA . GLN A 1 116 ? 3.019 8.140 12.609 1.00 95.56 116 GLN A CA 1
ATOM 870 C C . GLN A 1 116 ? 2.880 7.123 11.477 1.00 95.56 116 GLN A C 1
ATOM 872 O O . GLN A 1 116 ? 1.877 6.410 11.388 1.00 95.56 116 GLN A O 1
ATOM 877 N N . ALA A 1 117 ? 3.914 7.019 10.643 1.00 95.69 117 ALA A N 1
ATOM 878 C CA . ALA A 1 117 ? 4.006 5.963 9.647 1.00 95.69 117 ALA A CA 1
ATOM 879 C C . ALA A 1 117 ? 4.003 4.586 10.333 1.00 95.69 117 ALA A C 1
ATOM 881 O O . ALA A 1 117 ? 4.684 4.371 11.339 1.00 95.69 117 ALA A O 1
ATOM 882 N N . ILE A 1 118 ? 3.254 3.637 9.771 1.00 97.56 118 ILE A N 1
ATOM 883 C CA . ILE A 1 118 ? 3.263 2.251 10.249 1.00 97.56 118 ILE A CA 1
ATOM 884 C C . ILE A 1 118 ? 4.644 1.659 9.906 1.00 97.56 118 ILE A C 1
ATOM 886 O O . ILE A 1 118 ? 5.034 1.704 8.735 1.00 97.56 118 ILE A O 1
ATOM 890 N N . PRO A 1 119 ? 5.394 1.093 10.873 1.00 96.31 119 PRO A N 1
ATOM 891 C CA . PRO A 1 119 ? 6.763 0.619 10.656 1.00 96.31 119 PRO A CA 1
ATOM 892 C C . PRO A 1 119 ? 6.782 -0.761 9.973 1.00 96.31 119 PRO A C 1
ATOM 894 O O . PRO A 1 119 ? 7.221 -1.753 10.550 1.00 96.31 119 PRO A O 1
ATOM 897 N N . TRP A 1 120 ? 6.235 -0.838 8.757 1.00 95.94 120 TRP A N 1
ATOM 898 C CA . TRP A 1 120 ? 6.120 -2.063 7.963 1.00 95.94 120 TRP A CA 1
ATOM 899 C C . TRP A 1 120 ? 7.475 -2.749 7.762 1.00 95.94 120 TRP A C 1
ATOM 901 O O . TRP A 1 120 ? 8.437 -2.123 7.309 1.00 95.94 120 TRP A O 1
ATOM 911 N N . ILE A 1 121 ? 7.537 -4.057 8.023 1.00 94.38 121 ILE A N 1
ATOM 912 C CA . ILE A 1 121 ? 8.736 -4.851 7.750 1.00 94.38 121 ILE A CA 1
ATOM 913 C C . ILE A 1 121 ? 8.719 -5.229 6.270 1.00 94.38 121 ILE A C 1
ATOM 915 O O . ILE A 1 121 ? 7.817 -5.920 5.793 1.00 94.38 121 ILE A O 1
ATOM 919 N N . ARG A 1 122 ? 9.711 -4.752 5.518 1.00 90.75 122 ARG A N 1
ATOM 920 C CA . ARG A 1 122 ? 9.798 -4.976 4.074 1.00 90.75 122 ARG A CA 1
ATOM 921 C C . ARG A 1 122 ? 10.134 -6.442 3.776 1.00 90.75 122 ARG A C 1
ATOM 923 O O . ARG A 1 122 ? 11.148 -6.939 4.244 1.00 90.75 122 ARG A O 1
ATOM 930 N N . VAL A 1 123 ? 9.293 -7.098 2.971 1.00 89.44 123 VAL A N 1
ATOM 931 C CA . VAL A 1 123 ? 9.495 -8.490 2.520 1.00 89.44 123 VAL A CA 1
ATOM 932 C C . VAL A 1 123 ? 10.451 -8.545 1.325 1.00 89.44 123 VAL A C 1
ATOM 934 O O . VAL A 1 123 ? 11.453 -9.247 1.363 1.00 89.44 123 VAL A O 1
ATOM 937 N N . TYR A 1 124 ? 10.180 -7.760 0.278 1.00 87.75 124 TYR A N 1
ATOM 938 C CA . TYR A 1 124 ? 11.026 -7.702 -0.916 1.00 87.75 124 TYR A CA 1
ATOM 939 C C . TYR A 1 124 ? 12.132 -6.652 -0.769 1.00 87.75 124 TYR A C 1
ATOM 941 O O . TYR A 1 124 ? 11.856 -5.449 -0.724 1.00 87.75 124 TYR A O 1
ATOM 949 N N . ALA A 1 125 ? 13.383 -7.108 -0.740 1.00 85.56 125 ALA A N 1
ATOM 950 C CA . ALA A 1 125 ? 14.578 -6.276 -0.798 1.00 85.56 125 ALA A CA 1
ATOM 951 C C . ALA A 1 125 ? 15.456 -6.705 -1.981 1.00 85.56 125 ALA A C 1
ATOM 953 O O . ALA A 1 125 ? 15.630 -7.896 -2.231 1.00 85.56 125 ALA A O 1
ATOM 954 N N . VAL A 1 126 ? 16.015 -5.733 -2.705 1.00 86.75 126 VAL A N 1
ATOM 955 C CA . VAL A 1 126 ? 17.044 -5.996 -3.721 1.00 86.75 126 VAL A CA 1
ATOM 956 C C . VAL A 1 126 ? 18.402 -6.189 -3.047 1.00 86.75 126 VAL A C 1
ATOM 958 O O . VAL A 1 126 ? 18.661 -5.606 -1.992 1.00 86.75 126 VAL A O 1
ATOM 961 N N . LEU A 1 127 ? 19.267 -7.008 -3.647 1.00 86.75 127 LEU A N 1
ATOM 962 C CA . LEU A 1 127 ? 20.600 -7.277 -3.104 1.00 86.75 127 LEU A CA 1
ATOM 963 C C . LEU A 1 127 ? 21.473 -6.004 -3.073 1.00 86.75 127 LEU A C 1
ATOM 965 O O . LEU A 1 127 ? 21.313 -5.126 -3.929 1.00 86.75 127 LEU A O 1
ATOM 969 N N . PRO A 1 128 ? 22.433 -5.900 -2.133 1.00 87.88 128 PRO A N 1
ATOM 970 C CA . PRO A 1 128 ? 23.416 -4.819 -2.125 1.00 87.88 128 PRO A CA 1
ATOM 971 C C . PRO A 1 128 ? 24.120 -4.679 -3.482 1.00 87.88 128 PRO A C 1
ATOM 973 O O . PRO A 1 128 ? 24.521 -5.668 -4.089 1.00 87.88 128 PRO A O 1
ATOM 976 N N . GLY A 1 129 ? 24.256 -3.443 -3.967 1.00 90.88 129 GLY A N 1
ATOM 977 C CA . GLY A 1 129 ? 24.836 -3.138 -5.281 1.00 90.88 129 GLY A CA 1
ATOM 978 C C . GLY A 1 129 ? 23.859 -3.204 -6.465 1.00 90.88 129 GLY A C 1
ATOM 979 O O . GLY A 1 129 ? 24.159 -2.643 -7.517 1.00 90.88 129 GLY A O 1
ATOM 980 N N . VAL A 1 130 ? 22.669 -3.799 -6.314 1.00 90.69 130 VAL A N 1
ATOM 981 C CA . VAL A 1 130 ? 21.659 -3.836 -7.386 1.00 90.69 130 VAL A CA 1
ATOM 982 C C . VAL A 1 130 ? 20.881 -2.519 -7.439 1.00 90.69 130 VAL A C 1
ATOM 984 O O . VAL A 1 130 ? 20.231 -2.114 -6.474 1.00 90.69 130 VAL A O 1
ATOM 987 N N . THR A 1 131 ? 20.904 -1.853 -8.597 1.00 90.94 131 THR A N 1
ATOM 988 C CA . THR A 1 131 ? 20.015 -0.717 -8.884 1.00 90.94 131 THR A CA 1
ATOM 989 C C . THR A 1 131 ? 18.752 -1.208 -9.574 1.00 90.94 131 THR A C 1
ATOM 991 O O . THR A 1 131 ? 18.808 -2.016 -10.494 1.00 90.94 131 THR A O 1
ATOM 994 N N . TRP A 1 132 ? 17.606 -0.708 -9.121 1.00 92.88 132 TRP A N 1
ATOM 995 C CA . TRP A 1 132 ? 16.291 -1.175 -9.538 1.00 92.88 132 TRP A CA 1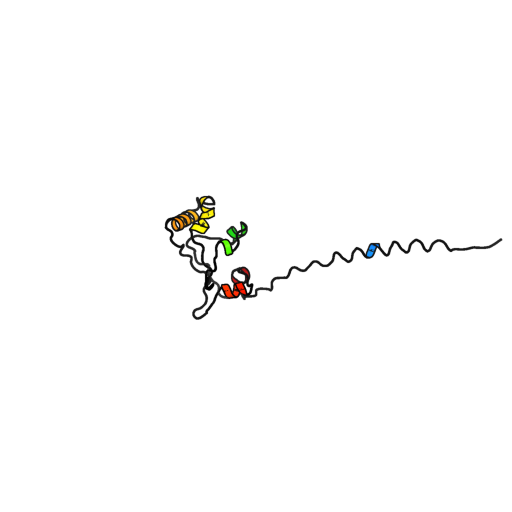
ATOM 996 C C . TRP A 1 132 ? 15.276 -0.011 -9.443 1.00 92.88 132 TRP A C 1
ATOM 998 O O . TRP A 1 132 ? 15.447 0.866 -8.588 1.00 92.88 132 TRP A O 1
ATOM 1008 N N . ASN A 1 133 ? 14.269 0.045 -10.329 1.00 95.38 133 ASN A N 1
ATOM 1009 C CA . ASN A 1 133 ? 13.285 1.140 -10.442 1.00 95.38 133 ASN A CA 1
ATOM 1010 C C . ASN A 1 133 ? 11.906 0.602 -10.908 1.00 95.38 133 ASN A C 1
ATOM 1012 O O . ASN A 1 133 ? 11.871 -0.130 -11.892 1.00 95.38 133 ASN A O 1
ATOM 1016 N N . HIS A 1 134 ? 10.783 0.949 -10.254 1.00 96.06 134 HIS A N 1
ATOM 1017 C CA . HIS A 1 134 ? 9.444 0.451 -10.647 1.00 96.06 134 HIS A CA 1
ATOM 1018 C C . HIS A 1 134 ? 9.000 1.032 -11.991 1.00 96.06 134 HIS A C 1
ATOM 1020 O O . HIS A 1 134 ? 8.564 0.281 -12.861 1.00 96.06 134 HIS A O 1
ATOM 1026 N N . ARG A 1 135 ? 9.140 2.350 -12.173 1.00 96.44 135 ARG A N 1
ATOM 1027 C CA . ARG A 1 135 ? 8.592 3.079 -13.322 1.00 96.44 135 ARG A CA 1
ATOM 1028 C C . ARG A 1 135 ? 9.029 2.493 -14.663 1.00 96.44 135 ARG A C 1
ATOM 1030 O O . ARG A 1 135 ? 8.173 2.276 -15.505 1.00 96.44 135 ARG A O 1
ATOM 1037 N N . VAL A 1 136 ? 10.303 2.134 -14.835 1.00 96.56 136 VAL A N 1
ATOM 1038 C CA . VAL A 1 136 ? 10.792 1.563 -16.111 1.00 96.56 136 VAL A CA 1
ATOM 1039 C C . VAL A 1 136 ? 10.177 0.196 -16.449 1.00 96.56 136 VAL A C 1
ATOM 1041 O O . VAL A 1 136 ? 10.043 -0.138 -17.620 1.00 96.56 136 VAL A O 1
ATOM 1044 N N . HIS A 1 137 ? 9.771 -0.588 -15.444 1.00 95.06 137 HIS A N 1
ATOM 1045 C CA . HIS A 1 137 ? 9.077 -1.864 -15.656 1.00 95.06 137 HIS A CA 1
ATOM 1046 C C . HIS A 1 137 ? 7.589 -1.636 -15.961 1.00 95.06 137 HIS A C 1
ATOM 1048 O O . HIS A 1 137 ? 7.038 -2.282 -16.849 1.00 95.06 137 HIS A O 1
ATOM 1054 N N . LEU A 1 138 ? 6.958 -0.677 -15.273 1.00 95.06 138 LEU A N 1
ATOM 1055 C CA . LEU A 1 138 ? 5.568 -0.273 -15.515 1.00 95.06 138 LEU A CA 1
ATOM 1056 C C . LEU A 1 138 ? 5.396 0.360 -16.911 1.00 95.06 138 LEU A C 1
ATOM 1058 O O . LEU A 1 138 ? 4.455 0.026 -17.623 1.00 95.06 138 LEU A O 1
ATOM 1062 N N . GLU A 1 139 ? 6.334 1.213 -17.335 1.00 96.12 139 GLU A N 1
ATOM 1063 C CA . GLU A 1 139 ? 6.411 1.795 -18.688 1.00 96.12 139 GLU A CA 1
ATOM 1064 C C . GLU A 1 139 ? 6.604 0.722 -19.772 1.00 96.12 139 GLU A C 1
ATOM 1066 O O . GLU A 1 139 ? 6.076 0.858 -20.873 1.00 96.12 139 GLU A O 1
ATOM 1071 N N . ALA A 1 140 ? 7.305 -0.372 -19.454 1.00 96.06 140 ALA A N 1
ATOM 1072 C CA . ALA A 1 140 ? 7.450 -1.541 -20.323 1.00 96.06 140 ALA A CA 1
ATOM 1073 C C . ALA A 1 140 ? 6.230 -2.493 -20.299 1.00 96.06 140 ALA A C 1
ATOM 1075 O O . ALA A 1 140 ? 6.263 -3.542 -20.940 1.00 96.06 140 ALA A O 1
ATOM 1076 N N . GLY A 1 141 ? 5.160 -2.157 -19.566 1.00 94.94 141 GLY A N 1
ATOM 1077 C CA . GLY A 1 141 ? 3.934 -2.957 -19.483 1.00 94.94 141 GLY A CA 1
ATOM 1078 C C . GLY A 1 141 ? 4.014 -4.183 -18.565 1.00 94.94 141 GLY A C 1
ATOM 1079 O O . GLY A 1 141 ? 3.128 -5.036 -18.622 1.00 94.94 141 GLY A O 1
ATOM 1080 N N . VAL A 1 142 ? 5.041 -4.295 -17.715 1.00 94.31 142 VAL A N 1
ATOM 1081 C CA . VAL A 1 142 ? 5.137 -5.374 -16.717 1.00 94.31 142 VAL A CA 1
ATOM 1082 C C . VAL A 1 142 ? 4.121 -5.129 -15.601 1.00 94.31 142 VAL A C 1
ATOM 1084 O O . VAL A 1 142 ? 4.102 -4.058 -14.992 1.00 94.31 142 VAL A O 1
ATOM 1087 N N . THR A 1 143 ? 3.280 -6.124 -15.316 1.00 93.12 143 THR A N 1
ATOM 1088 C CA . THR A 1 143 ? 2.240 -6.023 -14.280 1.00 93.12 143 THR A CA 1
ATOM 1089 C C . THR A 1 143 ? 2.788 -6.340 -12.885 1.00 93.12 143 THR A C 1
ATOM 1091 O O . THR A 1 143 ? 3.835 -6.976 -12.743 1.00 93.12 143 THR A O 1
ATOM 1094 N N . CYS A 1 144 ? 2.084 -5.917 -11.832 1.00 92.88 144 CYS A N 1
ATOM 1095 C CA . CYS A 1 144 ? 2.511 -6.133 -10.445 1.00 92.88 144 CYS A CA 1
ATOM 1096 C C . CYS A 1 144 ? 2.606 -7.628 -10.092 1.00 92.88 144 CYS A C 1
ATOM 1098 O O . CYS A 1 144 ? 3.570 -8.064 -9.464 1.00 92.88 144 CYS A O 1
ATOM 1100 N N . GLU A 1 145 ? 1.626 -8.402 -10.549 1.00 91.44 145 GLU A N 1
ATOM 1101 C CA . GLU A 1 145 ? 1.433 -9.836 -10.305 1.00 91.44 145 GLU A CA 1
ATOM 1102 C C . GLU A 1 145 ? 2.609 -10.648 -10.865 1.00 91.44 145 GLU A C 1
ATOM 1104 O O . GLU A 1 145 ? 3.083 -11.592 -10.238 1.00 91.44 145 GLU A O 1
ATOM 1109 N N . THR A 1 146 ? 3.166 -10.205 -12.000 1.00 90.00 146 THR A N 1
ATOM 1110 C CA . THR A 1 146 ? 4.324 -10.832 -12.663 1.00 90.00 146 THR A CA 1
ATOM 1111 C C . THR A 1 146 ? 5.558 -10.931 -11.749 1.00 90.00 146 THR A C 1
ATOM 1113 O O . THR A 1 146 ? 6.377 -11.830 -11.932 1.00 90.00 146 THR A O 1
ATOM 1116 N N . CYS A 1 147 ? 5.693 -10.027 -10.769 1.00 89.19 147 CYS A N 1
ATOM 1117 C CA . CYS A 1 147 ? 6.834 -9.964 -9.847 1.00 89.19 147 CYS A CA 1
ATOM 1118 C C . CYS A 1 147 ? 6.466 -10.175 -8.365 1.00 89.19 147 CYS A C 1
ATOM 1120 O O . CYS A 1 147 ? 7.350 -10.489 -7.566 1.00 89.19 147 CYS 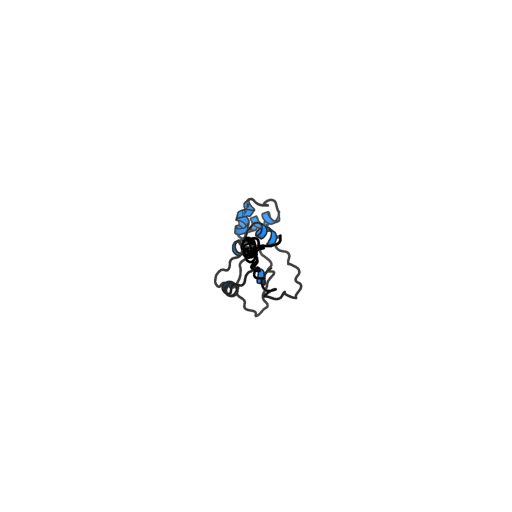A O 1
ATOM 1122 N N . HIS A 1 148 ? 5.205 -9.957 -7.975 1.00 90.00 148 HIS A N 1
ATOM 1123 C CA . HIS A 1 148 ? 4.768 -9.968 -6.571 1.00 90.00 148 HIS A CA 1
ATOM 1124 C C . HIS A 1 148 ? 3.693 -11.012 -6.225 1.00 90.00 148 HIS A C 1
ATOM 1126 O O . HIS A 1 148 ? 3.448 -11.201 -5.032 1.00 90.00 148 HIS A O 1
ATOM 1132 N N . GLY A 1 149 ? 3.113 -11.705 -7.216 1.00 86.44 149 GLY A N 1
ATOM 1133 C CA . GLY A 1 149 ? 2.046 -12.701 -7.029 1.00 86.44 149 GLY A CA 1
ATOM 1134 C C . GLY A 1 149 ? 0.648 -12.099 -7.015 1.00 86.44 149 GLY A C 1
ATOM 1135 O O . GLY A 1 149 ? 0.135 -11.839 -5.903 1.00 86.44 149 GLY A O 1
#

Secondary structure (DSSP, 8-state):
--------SSSSSSSSSTTTSSTTTTSS----------S-SS----S--PPP--SS---HHHHHTTT--HHHH----TT---PPPPPHHHHHHHHTTTTTTSHHHHHHHHHHHHTPPP-PPPS--PPTT----HHHHHHTT--SHHHH-

Radius of gyration: 32.92 Å; chains: 1; bounding box: 75×66×95 Å

Sequence (149 aa):
MVKRIGWIAAAVITSTLAAFLFLAAGLTGQQAASPQAPKQMVPDNPSEHTPPAQPIPYSHKKHLSLGLDCKDCHANPEPGKLMTFPEASKCMLCHVTISRDKVSIQKLAEYAKSKQAIPWIRVYAVLPGVTWNHRVHLEAGVTCETCHG

Foldseek 3Di:
DDDDDDDPDDPDPPPPPVVPVPVVPPPVPDPPDDPDDPDQPPDDDPDDDDDDDFPADDDPVVVVVVVDDPCLAWDQDPVQADTDGHFLVSVVVPLVPPPVPDPSSVVSVVCNVVVPGRPTDDPDDDDPPDRGGRVVCVVVVNDPVSPPD